Protein AF-A0A973UYP7-F1 (afdb_monomer)

Structure (mmCIF, N/CA/C/O backbone):
data_AF-A0A973UYP7-F1
#
_entry.id   AF-A0A973UYP7-F1
#
loop_
_atom_site.group_PDB
_atom_site.id
_atom_site.type_symbol
_atom_site.label_atom_id
_atom_site.label_alt_id
_atom_site.label_comp_id
_atom_site.label_asym_id
_atom_site.label_entity_id
_atom_site.label_seq_id
_atom_site.pdbx_PDB_ins_code
_atom_site.Cartn_x
_atom_site.Cartn_y
_atom_site.Cartn_z
_atom_site.occupancy
_atom_site.B_iso_or_equiv
_atom_site.auth_seq_id
_atom_site.auth_comp_id
_atom_site.auth_asym_id
_atom_site.auth_atom_id
_atom_site.pdbx_PDB_model_num
ATOM 1 N N . MET A 1 1 ? 2.118 -11.776 -2.777 1.00 86.38 1 MET A N 1
ATOM 2 C CA . MET A 1 1 ? 1.643 -11.386 -1.431 1.00 86.38 1 MET A CA 1
ATOM 3 C C . MET A 1 1 ? 0.137 -11.517 -1.407 1.00 86.38 1 MET A C 1
ATOM 5 O O . MET A 1 1 ? -0.456 -11.171 -2.420 1.00 86.38 1 MET A O 1
ATOM 9 N N . ARG A 1 2 ? -0.469 -11.988 -0.313 1.00 87.56 2 ARG A N 1
ATOM 10 C CA . ARG A 1 2 ? -1.930 -12.077 -0.168 1.00 87.56 2 ARG A CA 1
ATOM 11 C C . ARG A 1 2 ? -2.402 -11.044 0.852 1.00 87.56 2 ARG A C 1
ATOM 13 O O . ARG A 1 2 ? -1.949 -11.099 1.986 1.00 87.56 2 ARG A O 1
ATOM 20 N N . LEU A 1 3 ? -3.289 -10.146 0.439 1.00 88.44 3 LEU A N 1
ATOM 21 C CA . LEU A 1 3 ? -3.946 -9.153 1.296 1.00 88.44 3 LEU A CA 1
ATOM 22 C C . LEU A 1 3 ? -5.450 -9.168 1.002 1.00 88.44 3 LEU A C 1
ATOM 24 O O . LEU A 1 3 ? -5.864 -9.650 -0.061 1.00 88.44 3 LEU A O 1
ATOM 28 N N . THR A 1 4 ? -6.263 -8.660 1.924 1.00 91.44 4 THR A N 1
ATOM 29 C CA . THR A 1 4 ? -7.687 -8.416 1.653 1.00 91.44 4 THR A CA 1
ATOM 30 C C . THR A 1 4 ? -7.851 -7.266 0.657 1.00 91.44 4 THR A C 1
ATOM 32 O O . THR A 1 4 ? -6.951 -6.438 0.490 1.00 91.44 4 THR A O 1
ATOM 35 N N . VAL A 1 5 ? -8.989 -7.190 -0.033 1.00 89.12 5 VAL A N 1
ATOM 36 C CA . VAL A 1 5 ? -9.279 -6.073 -0.942 1.00 89.12 5 VAL A CA 1
ATOM 37 C C . VAL A 1 5 ? -9.278 -4.742 -0.194 1.00 89.12 5 VAL A C 1
ATOM 39 O O . VAL A 1 5 ? -8.708 -3.782 -0.709 1.00 89.12 5 VAL A O 1
ATOM 42 N N . ALA A 1 6 ? -9.783 -4.688 1.042 1.00 89.38 6 ALA A N 1
ATOM 43 C CA . ALA A 1 6 ? -9.682 -3.486 1.873 1.00 89.38 6 ALA A CA 1
ATOM 44 C C . ALA A 1 6 ? -8.227 -3.014 2.046 1.00 89.38 6 ALA A C 1
ATOM 46 O O . ALA A 1 6 ? -7.919 -1.837 1.860 1.00 89.38 6 ALA A O 1
ATOM 47 N N . GLN A 1 7 ? -7.306 -3.939 2.329 1.00 91.31 7 GLN A N 1
ATOM 48 C CA . GLN A 1 7 ? -5.879 -3.633 2.465 1.00 91.31 7 GLN A CA 1
ATOM 49 C C . GLN A 1 7 ? -5.251 -3.192 1.133 1.00 91.31 7 GLN A C 1
ATOM 51 O O . GLN A 1 7 ? -4.425 -2.281 1.112 1.00 91.31 7 GLN A O 1
ATOM 56 N N . TRP A 1 8 ? -5.659 -3.788 0.007 1.00 91.06 8 TRP A N 1
ATOM 57 C CA . TRP A 1 8 ? -5.217 -3.347 -1.321 1.00 91.06 8 TRP A CA 1
ATOM 58 C C . TRP A 1 8 ? -5.713 -1.947 -1.678 1.00 91.06 8 TRP A C 1
ATOM 60 O O . TRP A 1 8 ? -4.958 -1.178 -2.271 1.00 91.06 8 TRP A O 1
ATOM 70 N N . ARG A 1 9 ? -6.951 -1.605 -1.312 1.00 88.88 9 ARG A N 1
ATOM 71 C CA . ARG A 1 9 ? -7.525 -0.269 -1.522 1.00 88.88 9 ARG A CA 1
ATOM 72 C C . ARG A 1 9 ? -6.827 0.779 -0.669 1.00 88.88 9 ARG A C 1
ATOM 74 O O . ARG A 1 9 ? -6.532 1.859 -1.169 1.00 88.88 9 ARG A O 1
ATOM 81 N N . LEU A 1 10 ? -6.518 0.443 0.582 1.00 90.75 10 LEU A N 1
ATOM 82 C CA . LEU A 1 10 ? -5.715 1.295 1.454 1.00 90.75 10 LEU A CA 1
ATOM 83 C C . LEU A 1 10 ? -4.336 1.565 0.836 1.00 90.75 10 LEU A C 1
ATOM 85 O O . LEU A 1 10 ? -3.939 2.717 0.705 1.00 90.75 10 LEU A O 1
ATOM 89 N N . LEU A 1 11 ? -3.646 0.520 0.370 1.00 89.94 11 LEU A N 1
ATOM 90 C CA . LEU A 1 11 ? -2.350 0.672 -0.290 1.00 89.94 11 LEU A CA 1
ATOM 91 C C . LEU A 1 11 ? -2.434 1.491 -1.592 1.00 89.94 11 LEU A C 1
ATOM 93 O O . LEU A 1 11 ? -1.558 2.315 -1.839 1.00 89.94 11 LEU A O 1
ATOM 97 N N . ASP A 1 12 ? -3.460 1.285 -2.427 1.00 89.94 12 ASP A N 1
ATOM 98 C CA . ASP A 1 12 ? -3.668 2.100 -3.636 1.00 89.94 12 ASP A CA 1
ATOM 99 C C . ASP A 1 12 ? -3.861 3.578 -3.291 1.00 89.94 12 ASP A C 1
ATOM 101 O O . ASP A 1 12 ? -3.274 4.428 -3.957 1.00 89.94 12 ASP A O 1
ATOM 105 N N . ARG A 1 13 ? -4.629 3.876 -2.236 1.00 89.88 13 ARG A N 1
ATOM 106 C CA . ARG A 1 13 ? -4.854 5.242 -1.755 1.00 89.88 13 ARG A CA 1
ATOM 107 C C . ARG A 1 13 ? -3.558 5.896 -1.285 1.00 89.88 13 ARG A C 1
ATOM 109 O O . ARG A 1 13 ? -3.271 7.007 -1.712 1.00 89.88 13 ARG A O 1
ATOM 116 N N . GLU A 1 14 ? -2.753 5.211 -0.473 1.00 90.06 14 GLU A N 1
ATOM 117 C CA . GLU A 1 14 ? -1.477 5.786 -0.018 1.00 90.06 14 GLU A CA 1
ATOM 118 C C . GLU A 1 14 ? -0.493 5.999 -1.169 1.00 90.06 14 GLU A C 1
ATOM 120 O O . GLU A 1 14 ? 0.238 6.984 -1.191 1.00 90.06 14 GLU A O 1
ATOM 125 N N . LEU A 1 15 ? -0.501 5.116 -2.171 1.00 87.69 15 LEU A N 1
ATOM 126 C CA . LEU A 1 15 ? 0.308 5.297 -3.375 1.00 87.69 15 LEU A CA 1
ATOM 127 C C . LEU A 1 15 ? -0.214 6.417 -4.287 1.00 87.69 15 LEU A C 1
ATOM 129 O O . LEU A 1 15 ? 0.597 7.041 -4.962 1.00 87.69 15 LEU A O 1
ATOM 133 N N . ASP A 1 16 ? -1.529 6.658 -4.355 1.00 87.50 16 ASP A N 1
ATOM 134 C CA . ASP A 1 16 ? -2.104 7.819 -5.060 1.00 87.50 16 ASP A CA 1
ATOM 135 C C . ASP A 1 16 ? -1.620 9.106 -4.401 1.00 87.50 16 ASP A C 1
ATOM 137 O O . ASP A 1 16 ? -1.058 9.958 -5.080 1.00 87.50 16 ASP A O 1
ATOM 141 N N . ASN A 1 17 ? -1.731 9.183 -3.072 1.00 86.25 17 ASN A N 1
ATOM 142 C CA . ASN A 1 17 ? -1.291 10.352 -2.327 1.00 86.25 17 ASN A CA 1
ATOM 143 C C . ASN A 1 17 ? 0.228 10.576 -2.453 1.00 86.25 17 ASN A C 1
ATOM 145 O O . ASN A 1 17 ? 0.659 11.709 -2.643 1.00 86.25 17 ASN A O 1
ATOM 149 N N . GLU A 1 18 ? 1.047 9.518 -2.381 1.00 85.19 18 GLU A N 1
ATOM 150 C CA . GLU A 1 18 ? 2.506 9.621 -2.557 1.00 85.19 18 GLU A CA 1
ATOM 151 C C . GLU A 1 18 ? 2.860 10.122 -3.968 1.00 85.19 18 GLU A C 1
ATOM 153 O O . GLU A 1 18 ? 3.700 11.004 -4.126 1.00 85.19 18 GLU A O 1
ATOM 158 N N . VAL A 1 19 ? 2.193 9.605 -5.008 1.00 83.69 19 VAL A N 1
ATOM 159 C CA . VAL A 1 19 ? 2.391 10.071 -6.391 1.00 83.69 19 VAL A CA 1
ATOM 160 C C . VAL A 1 19 ? 1.976 11.534 -6.545 1.00 83.69 19 VAL A C 1
ATOM 162 O O . VAL A 1 19 ? 2.717 12.302 -7.156 1.00 83.69 19 VAL A O 1
ATOM 165 N N . ASP A 1 20 ? 0.839 11.933 -5.976 1.00 81.44 20 ASP A N 1
ATOM 166 C CA . ASP A 1 20 ? 0.351 13.312 -6.043 1.00 81.44 20 ASP A CA 1
ATOM 167 C C . ASP A 1 20 ? 1.281 14.288 -5.303 1.00 81.44 20 ASP A C 1
ATOM 169 O O . ASP A 1 20 ? 1.558 15.372 -5.818 1.00 81.44 20 ASP A O 1
ATOM 173 N N . ILE A 1 21 ? 1.837 13.905 -4.148 1.00 79.25 21 ILE A N 1
ATOM 174 C CA . ILE A 1 21 ? 2.828 14.723 -3.431 1.00 79.25 21 ILE A CA 1
ATOM 175 C C . ILE A 1 21 ? 4.111 14.862 -4.251 1.00 79.25 21 ILE A C 1
ATOM 177 O O . ILE A 1 21 ? 4.577 15.980 -4.446 1.00 79.25 21 ILE A O 1
ATOM 181 N N . HIS A 1 22 ? 4.661 13.777 -4.802 1.00 72.06 22 HIS A N 1
ATOM 182 C CA . HIS A 1 22 ? 5.891 13.862 -5.601 1.00 72.06 22 HIS A CA 1
ATOM 183 C C . HIS A 1 22 ? 5.708 14.615 -6.926 1.00 72.06 22 HIS A C 1
ATOM 185 O O . HIS A 1 22 ? 6.659 15.225 -7.421 1.00 72.06 22 HIS A O 1
ATOM 191 N N . LEU A 1 23 ? 4.492 14.630 -7.480 1.00 60.53 23 LEU A N 1
ATOM 192 C CA . LEU A 1 23 ? 4.127 15.509 -8.592 1.00 60.53 23 LEU A CA 1
ATOM 193 C C . LEU A 1 23 ? 4.184 16.993 -8.197 1.00 60.53 23 LEU A C 1
ATOM 195 O O . LEU A 1 23 ? 4.569 17.827 -9.016 1.00 60.53 23 LEU A O 1
ATOM 199 N N . ILE A 1 24 ? 3.818 17.324 -6.955 1.00 60.53 24 ILE A N 1
ATOM 200 C CA . ILE A 1 24 ? 3.841 18.693 -6.419 1.00 60.53 24 ILE A CA 1
ATOM 201 C C . ILE A 1 24 ? 5.262 19.103 -5.999 1.00 60.53 24 ILE A C 1
ATOM 203 O O . ILE A 1 24 ? 5.678 20.228 -6.272 1.00 60.53 24 ILE A O 1
ATOM 207 N N . GLU A 1 25 ? 6.014 18.201 -5.368 1.00 65.75 25 GLU A N 1
ATOM 208 C CA . GLU A 1 25 ? 7.366 18.446 -4.844 1.00 65.75 25 GLU A CA 1
ATOM 209 C C . GLU A 1 25 ? 8.466 18.376 -5.924 1.00 65.75 25 GLU A C 1
ATOM 211 O O . GLU A 1 25 ? 9.612 18.713 -5.647 1.00 65.75 25 GLU A O 1
ATOM 216 N N . LEU A 1 26 ? 8.122 18.007 -7.170 1.00 57.12 26 LEU A N 1
ATOM 217 C CA . LEU A 1 26 ? 9.028 17.872 -8.329 1.00 57.12 26 LEU A CA 1
ATOM 218 C C . LEU A 1 26 ? 10.143 16.819 -8.155 1.00 57.12 26 LEU A C 1
ATOM 220 O O . LEU A 1 26 ? 11.097 16.786 -8.936 1.00 57.12 26 LEU A O 1
ATOM 224 N N . ASP A 1 27 ? 9.994 15.912 -7.189 1.00 56.84 27 ASP A N 1
ATOM 225 C CA . ASP A 1 27 ? 11.056 15.020 -6.702 1.00 56.84 27 ASP A CA 1
ATOM 226 C C . ASP A 1 27 ? 11.169 13.675 -7.456 1.00 56.84 27 ASP A C 1
ATOM 228 O O . ASP A 1 27 ? 11.647 12.669 -6.933 1.00 56.84 27 ASP A O 1
ATOM 232 N N . GLY A 1 28 ? 10.789 13.656 -8.738 1.00 64.56 28 GLY A N 1
ATOM 233 C CA . GLY A 1 28 ? 11.289 12.645 -9.673 1.00 64.56 28 GLY A CA 1
ATOM 234 C C . GLY A 1 28 ? 10.224 11.919 -10.507 1.00 64.56 28 GLY A C 1
ATOM 235 O O . GLY A 1 28 ? 9.406 11.177 -9.958 1.00 64.56 28 GLY A O 1
ATOM 236 N N . PRO A 1 29 ? 10.316 11.984 -11.852 1.00 75.00 29 PRO A N 1
ATOM 237 C CA . PRO A 1 29 ? 9.505 11.178 -12.777 1.00 75.00 29 PRO A CA 1
ATOM 238 C C . PRO A 1 29 ? 9.567 9.663 -12.513 1.00 75.00 29 PRO A C 1
ATOM 240 O O . PRO A 1 29 ? 8.671 8.911 -12.895 1.00 75.00 29 PRO A O 1
ATOM 243 N N . GLU A 1 30 ? 10.634 9.192 -11.865 1.00 76.75 30 GLU A N 1
ATOM 244 C CA . GLU A 1 30 ? 10.835 7.780 -11.535 1.00 76.75 30 GLU A CA 1
ATOM 245 C C . GLU A 1 30 ? 9.883 7.290 -10.437 1.00 76.75 30 GLU A C 1
ATOM 247 O O . GLU A 1 30 ? 9.340 6.188 -10.551 1.00 76.75 30 GLU A O 1
ATOM 252 N N . VAL A 1 31 ? 9.632 8.111 -9.410 1.00 76.38 31 VAL A N 1
ATOM 253 C CA . VAL A 1 31 ? 8.707 7.784 -8.313 1.00 76.38 31 VAL A CA 1
ATOM 254 C C . VAL A 1 31 ? 7.277 7.753 -8.839 1.00 76.38 31 VAL A C 1
ATOM 256 O O . VAL A 1 31 ? 6.552 6.785 -8.607 1.00 76.38 31 VAL A O 1
ATOM 259 N N . GLU A 1 32 ? 6.898 8.741 -9.651 1.00 81.00 32 GLU A N 1
ATOM 260 C CA . GLU A 1 32 ? 5.604 8.758 -10.335 1.00 81.00 32 GLU A CA 1
ATOM 261 C C . GLU A 1 32 ? 5.414 7.497 -11.197 1.00 81.00 32 GLU A C 1
ATOM 263 O O . GLU A 1 32 ? 4.389 6.810 -11.106 1.00 81.00 32 GLU A O 1
ATOM 268 N N . ALA A 1 33 ? 6.398 7.162 -12.037 1.00 83.81 33 ALA A N 1
ATOM 269 C CA . ALA A 1 33 ? 6.316 6.008 -12.924 1.00 83.81 33 ALA A CA 1
ATOM 270 C C . ALA A 1 33 ? 6.204 4.688 -12.143 1.00 83.81 33 ALA A C 1
ATOM 272 O O . ALA A 1 33 ? 5.388 3.826 -12.500 1.00 83.81 33 ALA A O 1
ATOM 273 N N . ALA A 1 34 ? 6.989 4.535 -11.073 1.00 84.62 34 ALA A N 1
ATOM 274 C CA . ALA A 1 34 ? 6.981 3.355 -10.217 1.00 84.62 34 ALA A CA 1
ATOM 275 C C . ALA A 1 34 ? 5.663 3.219 -9.439 1.00 84.62 34 ALA A C 1
ATOM 277 O O . ALA A 1 34 ? 5.046 2.148 -9.478 1.00 84.62 34 ALA A O 1
ATOM 278 N N . GLY A 1 35 ? 5.180 4.299 -8.819 1.00 84.69 35 GLY A N 1
ATOM 279 C CA . GLY A 1 35 ? 3.906 4.335 -8.098 1.00 84.69 35 GLY A CA 1
ATOM 280 C C . GLY A 1 35 ? 2.734 3.997 -9.016 1.00 84.69 35 GLY A C 1
ATOM 281 O O . GLY A 1 35 ? 1.969 3.067 -8.750 1.00 84.69 35 GLY A O 1
ATOM 282 N N . ASN A 1 36 ? 2.660 4.639 -10.184 1.00 86.00 36 ASN A N 1
ATOM 283 C CA . ASN A 1 36 ? 1.637 4.339 -11.182 1.00 86.00 36 ASN A CA 1
ATOM 284 C C . ASN A 1 36 ? 1.716 2.893 -11.706 1.00 86.00 36 ASN A C 1
ATOM 286 O O . ASN A 1 36 ? 0.684 2.282 -11.990 1.00 86.00 36 ASN A O 1
ATOM 290 N N . ALA A 1 37 ? 2.911 2.308 -11.834 1.00 87.75 37 ALA A N 1
ATOM 291 C CA . ALA A 1 37 ? 3.057 0.906 -12.226 1.00 87.75 37 ALA A CA 1
ATOM 292 C C . ALA A 1 37 ? 2.509 -0.064 -11.166 1.00 87.75 37 ALA A C 1
ATOM 294 O O . ALA A 1 37 ? 1.854 -1.052 -11.520 1.00 87.75 37 ALA A O 1
ATOM 295 N N . ILE A 1 38 ? 2.734 0.224 -9.882 1.00 86.38 38 ILE A N 1
ATOM 296 C CA . ILE A 1 38 ? 2.181 -0.565 -8.774 1.00 86.38 38 ILE A CA 1
ATOM 297 C C . ILE A 1 38 ? 0.657 -0.470 -8.784 1.00 86.38 38 ILE A C 1
ATOM 299 O O . ILE A 1 38 ? -0.020 -1.497 -8.856 1.00 86.38 38 ILE A O 1
ATOM 303 N N . ARG A 1 39 ? 0.122 0.752 -8.821 1.00 88.62 39 ARG A N 1
ATOM 304 C CA . ARG A 1 39 ? -1.322 1.009 -8.828 1.00 88.62 39 ARG A CA 1
ATOM 305 C C . ARG A 1 39 ? -2.033 0.342 -9.996 1.00 88.62 39 ARG A C 1
ATOM 307 O O . ARG A 1 39 ? -3.032 -0.339 -9.795 1.00 88.62 39 ARG A O 1
ATOM 314 N N . ARG A 1 40 ? -1.476 0.413 -11.212 1.00 86.31 40 ARG A N 1
ATOM 315 C CA . ARG A 1 40 ? -2.003 -0.338 -12.370 1.00 86.31 40 ARG A CA 1
ATOM 316 C C . ARG A 1 40 ? -2.084 -1.837 -12.107 1.00 86.31 40 ARG A C 1
ATOM 318 O O . ARG A 1 40 ? -3.018 -2.482 -12.568 1.00 86.31 40 ARG A O 1
ATOM 325 N N . THR A 1 41 ? -1.099 -2.399 -11.412 1.00 87.06 41 THR A N 1
ATOM 326 C CA . THR A 1 41 ? -1.070 -3.832 -11.098 1.00 87.06 41 THR A CA 1
ATOM 327 C C . THR A 1 41 ? -2.129 -4.182 -10.053 1.00 87.06 41 THR A C 1
ATOM 329 O O . THR A 1 41 ? -2.824 -5.180 -10.221 1.00 87.06 41 THR A O 1
ATOM 332 N N . ILE A 1 42 ? -2.299 -3.339 -9.033 1.00 85.56 42 ILE A N 1
ATOM 333 C CA . ILE A 1 42 ? -3.343 -3.472 -8.012 1.00 85.56 42 ILE A CA 1
ATOM 334 C C . ILE A 1 42 ? -4.742 -3.386 -8.647 1.00 85.56 42 ILE A C 1
ATOM 336 O O . ILE A 1 42 ? -5.573 -4.264 -8.437 1.00 85.56 42 ILE A O 1
ATOM 340 N N . TRP A 1 43 ? -4.982 -2.411 -9.521 1.00 83.62 43 TRP A N 1
ATOM 341 C CA . TRP A 1 43 ? -6.270 -2.225 -10.197 1.00 83.62 43 TRP A CA 1
ATOM 342 C C . TRP A 1 43 ? -6.653 -3.341 -11.179 1.00 83.62 43 TRP A C 1
ATOM 344 O O . TRP A 1 43 ? -7.822 -3.456 -11.544 1.00 83.62 43 TRP A O 1
ATOM 354 N N . ARG A 1 44 ? -5.724 -4.221 -11.582 1.00 81.81 44 ARG A N 1
ATOM 355 C CA . ARG A 1 44 ? -6.101 -5.443 -12.320 1.00 81.81 44 ARG A CA 1
ATOM 356 C C . ARG A 1 44 ? -6.992 -6.372 -11.491 1.00 81.81 44 ARG A C 1
ATOM 358 O O . ARG A 1 44 ? -7.691 -7.187 -12.082 1.00 81.81 44 ARG A O 1
ATOM 365 N N . LEU A 1 45 ? -6.993 -6.246 -10.160 1.00 74.06 45 LEU A N 1
ATOM 366 C CA . LEU A 1 45 ? -7.922 -6.965 -9.286 1.00 74.06 45 LEU A CA 1
ATOM 367 C C . LEU A 1 45 ? -9.381 -6.538 -9.505 1.00 74.06 45 LEU A C 1
ATOM 369 O O . LEU A 1 45 ? -10.272 -7.375 -9.419 1.00 74.06 45 LEU A O 1
ATOM 373 N N . ALA A 1 46 ? -9.615 -5.266 -9.828 1.00 67.75 46 ALA A N 1
ATOM 374 C CA . ALA A 1 46 ? -10.936 -4.667 -10.016 1.00 67.75 46 ALA A CA 1
ATOM 375 C C . ALA A 1 46 ? -11.474 -4.818 -11.457 1.00 67.75 46 ALA A C 1
ATOM 377 O O . ALA A 1 46 ? -12.237 -3.993 -11.942 1.00 67.75 46 ALA A O 1
ATOM 378 N N . GLY A 1 47 ? -11.033 -5.836 -12.205 1.00 64.06 47 GLY A N 1
ATOM 379 C CA . GLY A 1 47 ? -11.552 -6.101 -13.555 1.00 64.06 47 GLY A CA 1
ATOM 380 C C . GLY A 1 47 ? -11.091 -5.130 -14.654 1.00 64.06 47 GLY A C 1
ATOM 381 O O . GLY A 1 47 ? -11.509 -5.280 -15.801 1.00 64.06 47 GLY A O 1
ATOM 382 N N . GLY A 1 48 ? -10.187 -4.190 -14.355 1.00 58.28 48 GLY A N 1
ATOM 383 C CA . GLY A 1 48 ? -9.493 -3.381 -15.359 1.00 58.28 48 GLY A CA 1
ATOM 384 C C . GLY A 1 48 ? -9.206 -1.953 -14.905 1.00 58.28 48 GLY A C 1
ATOM 385 O O . GLY A 1 48 ? -10.115 -1.170 -14.659 1.00 58.28 48 GLY A O 1
ATOM 386 N N . TRP A 1 49 ? -7.925 -1.584 -14.874 1.00 51.22 49 TRP A N 1
ATOM 387 C CA . TRP A 1 49 ? -7.514 -0.187 -14.744 1.00 51.22 49 TRP A CA 1
ATOM 388 C C . TRP A 1 49 ? -7.876 0.582 -16.023 1.00 51.22 49 TRP A C 1
ATOM 390 O O . TRP A 1 49 ? -7.392 0.235 -17.103 1.00 51.22 49 TRP A O 1
ATOM 400 N N . SER A 1 50 ? -8.651 1.661 -15.914 1.00 56.12 50 SER A N 1
ATOM 401 C CA . SER A 1 50 ? -8.649 2.727 -16.918 1.00 56.12 50 SER A CA 1
ATOM 402 C C . SER A 1 50 ? -8.533 4.080 -16.223 1.00 56.12 50 SER A C 1
ATOM 404 O O . SER A 1 50 ? -9.067 4.282 -15.134 1.00 56.12 50 SER A O 1
ATOM 406 N N . ARG A 1 51 ? -7.835 5.030 -16.859 1.00 51.44 51 ARG A N 1
ATOM 407 C CA . ARG A 1 51 ? -7.675 6.406 -16.353 1.00 51.44 51 ARG A CA 1
ATOM 408 C C . ARG A 1 51 ? -9.027 7.107 -16.115 1.00 51.44 51 ARG A C 1
ATOM 410 O O . ARG A 1 51 ? -9.088 8.045 -15.330 1.00 51.44 51 ARG A O 1
ATOM 417 N N . GLU A 1 52 ? -10.083 6.618 -16.762 1.00 54.03 52 GLU A N 1
ATOM 418 C CA . GLU A 1 52 ? -11.462 7.117 -16.721 1.00 54.03 52 GLU A CA 1
ATOM 419 C C . GLU A 1 52 ? -12.330 6.411 -15.660 1.00 54.03 52 GLU A C 1
ATOM 421 O O . GLU A 1 52 ? -13.320 6.977 -15.206 1.00 54.03 52 GLU A O 1
ATOM 426 N N . ARG A 1 53 ? -11.954 5.201 -15.218 1.00 55.09 53 ARG A N 1
ATOM 427 C CA . ARG A 1 53 ? -12.655 4.416 -14.185 1.00 55.09 53 ARG A CA 1
ATOM 428 C C . ARG A 1 53 ? -11.959 4.501 -12.826 1.00 55.09 53 ARG A C 1
ATOM 430 O O . ARG A 1 53 ? -11.720 3.492 -12.171 1.00 55.09 53 ARG A O 1
ATOM 437 N N . ARG A 1 54 ? -11.664 5.714 -12.351 1.00 56.34 54 ARG A N 1
ATOM 438 C CA . ARG A 1 54 ? -11.268 5.949 -10.945 1.00 56.34 54 ARG A CA 1
ATOM 439 C C . ARG A 1 54 ? -12.486 5.855 -10.009 1.00 56.34 54 ARG A C 1
ATOM 441 O O . ARG A 1 54 ? -12.784 6.782 -9.264 1.00 56.34 54 ARG A O 1
ATOM 448 N N . GLY A 1 55 ? -13.246 4.765 -10.098 1.00 54.50 55 GLY A N 1
ATOM 449 C CA . GLY A 1 55 ? -14.475 4.559 -9.341 1.00 54.50 55 GLY A CA 1
ATOM 450 C C . GLY A 1 55 ? -14.340 3.384 -8.385 1.00 54.50 55 GLY A C 1
ATOM 451 O O . GLY A 1 55 ? -14.041 2.273 -8.805 1.00 54.50 55 GLY A O 1
ATOM 452 N N . ALA A 1 56 ? -14.639 3.602 -7.106 1.00 56.16 56 ALA A N 1
ATOM 453 C CA . ALA A 1 56 ? -14.697 2.570 -6.065 1.00 56.16 56 ALA A CA 1
ATOM 454 C C . ALA A 1 56 ? -15.659 1.392 -6.360 1.00 56.16 56 ALA A C 1
ATOM 456 O O . ALA A 1 56 ? -15.692 0.439 -5.591 1.00 56.16 56 ALA A O 1
ATOM 457 N N . GLN A 1 57 ? -16.449 1.471 -7.434 1.00 59.56 57 GLN A N 1
ATOM 458 C CA . GLN A 1 57 ? -17.582 0.590 -7.725 1.00 59.56 57 GLN A CA 1
ATOM 459 C C . GLN A 1 57 ? -17.181 -0.757 -8.353 1.00 59.56 57 GLN A C 1
ATOM 461 O O . GLN A 1 57 ? -17.979 -1.686 -8.314 1.00 59.56 57 GLN A O 1
ATOM 466 N N . ASP A 1 58 ? -15.951 -0.880 -8.868 1.00 71.06 58 ASP A N 1
ATOM 467 C CA . ASP A 1 58 ? -15.486 -2.085 -9.578 1.00 71.06 58 ASP A C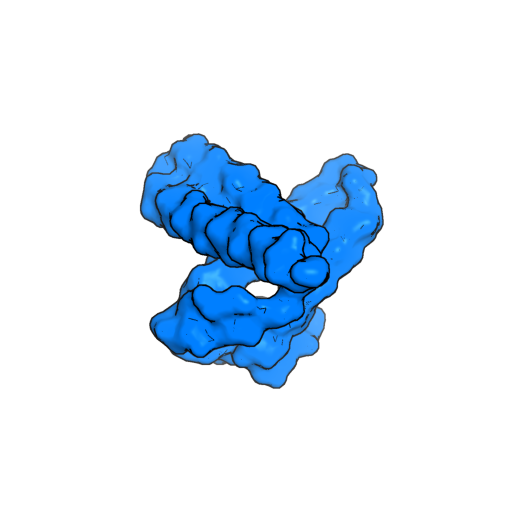A 1
ATOM 468 C C . ASP A 1 58 ? -14.598 -3.006 -8.714 1.00 71.06 58 ASP A C 1
ATOM 470 O O . ASP A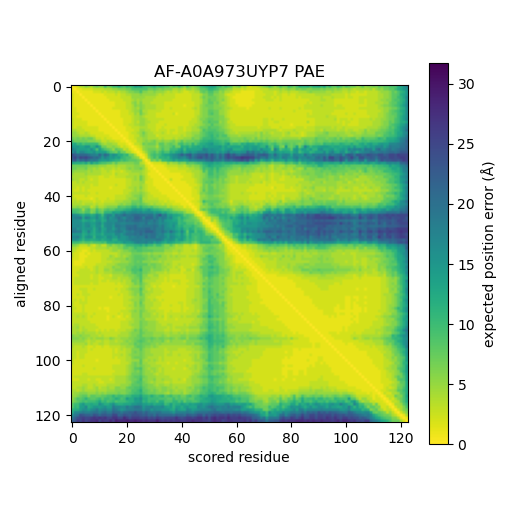 1 58 ? -14.111 -4.041 -9.176 1.00 71.06 58 ASP A O 1
ATOM 474 N N . TRP A 1 59 ? -14.359 -2.646 -7.449 1.00 76.31 59 TRP A N 1
ATOM 475 C CA . TRP A 1 59 ? -13.563 -3.479 -6.551 1.00 76.31 59 TRP A CA 1
ATOM 476 C C . TRP A 1 59 ? -14.354 -4.704 -6.075 1.00 76.31 59 TRP A C 1
ATOM 478 O O . TRP A 1 59 ? -15.547 -4.587 -5.787 1.00 76.31 59 TRP A O 1
ATOM 488 N N . PRO A 1 60 ? -13.709 -5.879 -5.942 1.00 81.12 60 PRO A N 1
ATOM 489 C CA . PRO A 1 60 ? -14.341 -7.018 -5.288 1.00 81.12 60 PRO A CA 1
ATOM 490 C C . PRO A 1 60 ? -14.658 -6.714 -3.805 1.00 81.12 60 PRO A C 1
ATOM 492 O O . PRO A 1 60 ? -14.179 -5.710 -3.277 1.00 81.12 60 PRO A O 1
ATOM 495 N N . PRO A 1 61 ? -15.436 -7.565 -3.110 1.00 87.81 61 PRO A N 1
ATOM 496 C CA . PRO A 1 61 ? -15.747 -7.384 -1.690 1.00 87.81 61 PRO A CA 1
ATOM 497 C C . PRO A 1 61 ? -14.497 -7.223 -0.819 1.00 87.81 61 PRO A C 1
ATOM 499 O O . PRO A 1 61 ? -13.488 -7.890 -1.050 1.00 87.81 61 PRO A O 1
ATOM 502 N N . ASP A 1 62 ? -14.582 -6.376 0.205 1.00 88.69 62 ASP A N 1
ATOM 503 C CA . ASP A 1 62 ? -13.443 -5.937 1.018 1.00 88.69 62 ASP A CA 1
ATOM 504 C C . ASP A 1 62 ? -12.720 -7.094 1.734 1.00 88.69 62 ASP A C 1
ATOM 506 O O . ASP A 1 62 ? -11.491 -7.067 1.856 1.00 88.69 62 ASP A O 1
ATOM 510 N N . GLU A 1 63 ? -13.442 -8.141 2.146 1.00 90.00 63 GLU A N 1
ATOM 511 C CA . GLU A 1 63 ? -12.895 -9.327 2.819 1.00 90.00 63 GLU A CA 1
ATOM 512 C C . GLU A 1 63 ? -12.237 -10.318 1.851 1.00 90.00 63 GLU A C 1
ATOM 514 O O . GLU A 1 63 ? -11.522 -11.233 2.276 1.00 90.00 63 GLU A O 1
ATOM 519 N N . GLN A 1 64 ? -12.461 -10.165 0.542 1.00 87.88 64 GLN A N 1
ATOM 520 C CA . GLN A 1 64 ? -11.880 -11.058 -0.448 1.00 87.88 64 GLN A CA 1
ATOM 521 C C . GLN A 1 64 ? -10.355 -10.948 -0.412 1.00 87.88 64 GLN A C 1
ATOM 523 O O . GLN A 1 64 ? -9.777 -9.871 -0.530 1.00 87.88 64 GLN A O 1
ATOM 528 N N . VAL A 1 65 ? -9.678 -12.089 -0.293 1.00 89.19 65 VAL A N 1
ATOM 529 C CA . VAL A 1 65 ? -8.215 -12.139 -0.336 1.00 89.19 65 VAL A CA 1
ATOM 530 C C . VAL A 1 65 ? -7.749 -12.228 -1.781 1.00 89.19 65 VAL A C 1
ATOM 532 O O . VAL A 1 65 ? -8.087 -13.170 -2.499 1.00 89.19 65 VAL A O 1
ATOM 535 N N . ALA A 1 66 ? -6.904 -11.288 -2.184 1.00 86.50 66 ALA A N 1
ATOM 536 C CA . ALA A 1 66 ? -6.316 -11.227 -3.511 1.00 86.50 66 ALA A CA 1
ATOM 537 C C . ALA A 1 66 ? -4.787 -11.253 -3.448 1.00 86.50 66 ALA A C 1
ATOM 539 O O . ALA A 1 66 ? -4.172 -10.816 -2.469 1.00 86.50 66 ALA A O 1
ATOM 540 N N . SER A 1 67 ? -4.168 -11.772 -4.510 1.00 87.00 67 SER A N 1
ATOM 541 C CA . SER A 1 67 ? -2.715 -11.814 -4.645 1.00 87.00 67 SER A CA 1
ATOM 542 C C . SER A 1 67 ? -2.251 -10.897 -5.761 1.00 87.00 67 SER A C 1
ATOM 544 O O . SER A 1 67 ? -2.694 -11.037 -6.899 1.00 87.00 67 SER A O 1
ATOM 546 N N . VAL A 1 68 ? -1.306 -10.013 -5.446 1.00 85.44 68 VAL A N 1
ATOM 547 C CA . VAL A 1 68 ? -0.580 -9.223 -6.443 1.00 85.44 68 VAL A CA 1
ATOM 548 C C . VAL A 1 68 ? 0.890 -9.614 -6.414 1.00 85.44 68 VAL A C 1
ATOM 550 O O . VAL A 1 68 ? 1.488 -9.875 -5.358 1.00 85.44 68 VAL A O 1
ATOM 553 N N . VAL A 1 69 ? 1.465 -9.675 -7.611 1.00 87.56 69 VAL A N 1
ATOM 554 C CA . VAL A 1 69 ? 2.891 -9.887 -7.831 1.00 87.56 69 VAL A CA 1
ATOM 555 C C . VAL A 1 69 ? 3.516 -8.535 -8.138 1.00 87.56 69 VAL A C 1
ATOM 557 O O . VAL A 1 69 ? 3.265 -7.953 -9.189 1.00 87.56 69 VAL A O 1
ATOM 560 N N . LEU A 1 70 ? 4.332 -8.055 -7.207 1.00 88.00 70 LEU A N 1
ATOM 561 C CA . LEU A 1 70 ? 5.204 -6.902 -7.392 1.00 88.00 70 LEU A CA 1
ATOM 562 C C . LEU A 1 70 ? 6.656 -7.357 -7.252 1.00 88.00 70 LEU A C 1
ATOM 564 O O . LEU A 1 70 ? 6.956 -8.352 -6.58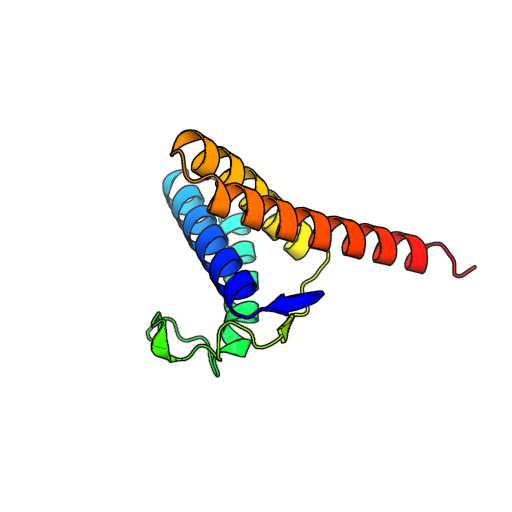4 1.00 88.00 70 LEU A O 1
ATOM 568 N N . THR A 1 71 ? 7.562 -6.617 -7.878 1.00 89.94 71 THR A N 1
ATOM 569 C CA . THR A 1 71 ? 9.001 -6.811 -7.682 1.00 89.94 71 THR A CA 1
ATOM 570 C C . THR A 1 71 ? 9.414 -6.421 -6.254 1.00 89.94 71 THR A C 1
ATOM 572 O O . THR A 1 71 ? 8.731 -5.625 -5.607 1.00 89.94 71 THR A O 1
ATOM 575 N N . PRO A 1 72 ? 10.561 -6.906 -5.741 1.00 88.56 72 PRO A N 1
ATOM 576 C CA . PRO A 1 72 ? 11.045 -6.502 -4.420 1.00 88.56 72 PRO A CA 1
ATOM 577 C C . PRO A 1 72 ? 11.241 -4.987 -4.260 1.00 88.56 72 PRO A C 1
ATOM 579 O O . PRO A 1 72 ? 11.035 -4.460 -3.174 1.00 88.56 72 PRO A O 1
ATOM 582 N N . ALA A 1 73 ? 11.637 -4.280 -5.324 1.00 87.50 73 ALA A N 1
ATOM 583 C CA . ALA A 1 73 ? 11.786 -2.824 -5.296 1.00 87.50 73 ALA A CA 1
ATOM 584 C C . ALA A 1 73 ? 10.428 -2.121 -5.148 1.00 87.50 73 ALA A C 1
ATOM 586 O O . ALA A 1 73 ? 10.274 -1.261 -4.287 1.00 87.50 73 ALA A O 1
ATOM 587 N N . GLN A 1 74 ? 9.427 -2.559 -5.915 1.00 88.62 74 GLN A N 1
ATOM 588 C CA . GLN A 1 74 ? 8.056 -2.062 -5.799 1.00 88.62 74 GLN A CA 1
ATOM 589 C C . GLN A 1 74 ? 7.468 -2.324 -4.409 1.00 88.62 74 GLN A C 1
ATOM 591 O O . GLN A 1 74 ? 6.842 -1.441 -3.839 1.00 88.62 74 GLN A O 1
ATOM 596 N N . TRP A 1 75 ? 7.738 -3.493 -3.822 1.00 91.62 75 TRP A N 1
ATOM 597 C CA . TRP A 1 75 ? 7.317 -3.788 -2.452 1.00 91.62 75 TRP A CA 1
ATOM 598 C C . TRP A 1 75 ? 7.946 -2.867 -1.409 1.00 91.62 75 TRP A C 1
ATOM 600 O O . TRP A 1 75 ? 7.256 -2.424 -0.495 1.00 91.62 75 TRP A O 1
ATOM 610 N N . ARG A 1 76 ? 9.237 -2.543 -1.550 1.00 89.69 76 ARG A N 1
ATOM 611 C CA . ARG A 1 76 ? 9.901 -1.578 -0.660 1.00 89.69 76 ARG A CA 1
ATOM 612 C C . ARG A 1 76 ? 9.311 -0.180 -0.793 1.00 89.69 76 ARG A C 1
ATOM 614 O O . ARG A 1 76 ? 9.121 0.474 0.223 1.00 89.69 76 ARG A O 1
ATOM 621 N N . MET A 1 77 ? 8.992 0.245 -2.014 1.00 89.62 77 MET A N 1
ATOM 622 C CA . MET A 1 77 ? 8.323 1.523 -2.252 1.00 89.62 77 MET A CA 1
ATOM 623 C C . MET A 1 77 ? 6.936 1.560 -1.594 1.00 89.62 77 MET A C 1
ATOM 625 O O . MET A 1 77 ? 6.628 2.505 -0.879 1.00 89.62 77 MET A O 1
ATOM 629 N N . SER A 1 78 ? 6.128 0.509 -1.764 1.00 90.69 78 SER A N 1
ATOM 630 C CA . SER A 1 78 ? 4.824 0.381 -1.100 1.00 90.69 78 SER A CA 1
ATOM 631 C C . SER A 1 78 ? 4.927 0.441 0.425 1.00 90.69 78 SER A C 1
ATOM 633 O O . SER A 1 78 ? 4.132 1.120 1.064 1.00 90.6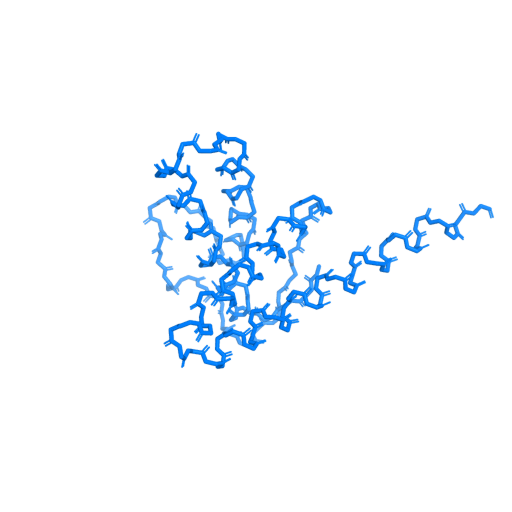9 78 SER A O 1
ATOM 635 N N . MET A 1 79 ? 5.917 -0.239 1.007 1.00 92.75 79 MET A N 1
ATOM 636 C CA . MET A 1 79 ? 6.172 -0.203 2.449 1.00 92.75 79 MET A CA 1
ATOM 637 C C . MET A 1 79 ? 6.581 1.199 2.922 1.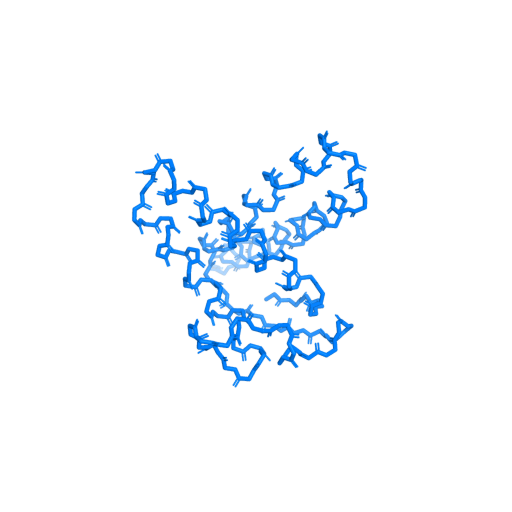00 92.75 79 MET A C 1
ATOM 639 O O . MET A 1 79 ? 6.083 1.662 3.940 1.00 92.75 79 MET A O 1
ATOM 643 N N . ALA A 1 80 ? 7.457 1.889 2.184 1.00 89.88 80 ALA A N 1
ATOM 644 C CA . ALA A 1 80 ? 7.871 3.249 2.526 1.00 89.88 80 ALA A CA 1
ATOM 645 C C . ALA A 1 80 ? 6.684 4.227 2.519 1.00 89.88 80 ALA A C 1
ATOM 647 O O . ALA A 1 80 ? 6.530 4.993 3.467 1.00 89.88 80 ALA A O 1
ATOM 648 N N . ALA A 1 81 ? 5.813 4.139 1.507 1.00 90.31 81 ALA A N 1
ATOM 649 C CA . ALA A 1 81 ? 4.589 4.934 1.448 1.00 90.31 81 ALA A CA 1
ATOM 650 C C . ALA A 1 81 ? 3.672 4.644 2.650 1.00 90.31 81 ALA A C 1
ATOM 652 O O . ALA A 1 81 ? 3.261 5.568 3.343 1.00 90.31 81 ALA A O 1
ATOM 653 N N . LEU A 1 82 ? 3.404 3.370 2.962 1.00 93.19 82 LEU A N 1
ATOM 654 C CA . LEU A 1 82 ? 2.564 2.998 4.109 1.00 93.19 82 LEU A CA 1
ATOM 655 C C . LEU A 1 82 ? 3.106 3.530 5.441 1.00 93.19 82 LEU A C 1
ATOM 657 O O . LEU A 1 82 ? 2.330 4.015 6.257 1.00 93.19 82 LEU A O 1
ATOM 661 N N . LEU A 1 83 ? 4.420 3.458 5.665 1.00 93.31 83 LEU A N 1
ATOM 662 C CA . LEU A 1 83 ? 5.034 3.972 6.891 1.00 93.31 83 LEU A CA 1
ATOM 663 C C . LEU A 1 83 ? 4.925 5.496 6.985 1.00 93.31 83 LEU A C 1
ATOM 665 O O . LEU A 1 83 ? 4.538 6.006 8.034 1.00 93.31 83 LEU A O 1
ATOM 669 N N . ARG A 1 84 ? 5.181 6.216 5.884 1.00 91.44 84 ARG A N 1
ATOM 670 C CA . ARG A 1 84 ? 5.011 7.675 5.833 1.00 91.44 84 ARG A CA 1
ATOM 671 C C . ARG A 1 84 ? 3.565 8.070 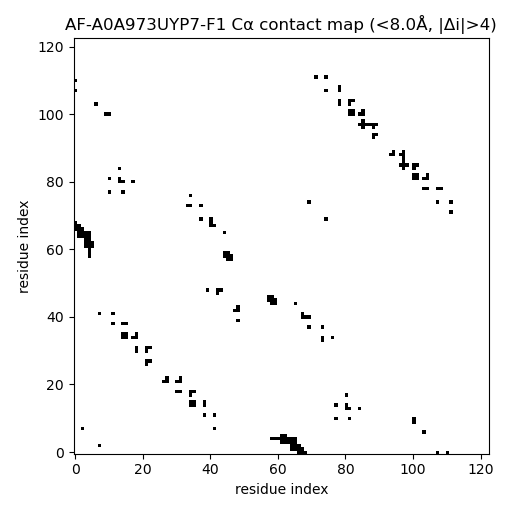6.148 1.00 91.44 84 ARG A C 1
ATOM 673 O O . ARG A 1 84 ? 3.323 8.947 6.972 1.00 91.44 84 ARG A O 1
ATOM 680 N N . TRP A 1 85 ? 2.594 7.398 5.536 1.00 92.88 85 TRP A N 1
ATOM 681 C CA . TRP A 1 85 ? 1.177 7.693 5.755 1.00 92.88 85 TRP A CA 1
ATOM 682 C C . TRP A 1 85 ? 0.658 7.241 7.123 1.00 92.88 85 TRP A C 1
ATOM 684 O O . TRP A 1 85 ? -0.271 7.861 7.640 1.00 92.88 85 TRP A O 1
ATOM 694 N N . ALA A 1 86 ? 1.298 6.257 7.762 1.00 93.81 86 ALA A N 1
ATOM 695 C CA . ALA A 1 86 ? 1.053 5.928 9.166 1.00 93.81 86 ALA A CA 1
ATOM 696 C C . ALA A 1 86 ? 1.468 7.063 10.102 1.00 93.81 86 ALA A C 1
ATOM 698 O O . ALA A 1 86 ? 0.716 7.406 11.010 1.00 93.81 86 ALA A O 1
ATOM 699 N N . GLU A 1 87 ? 2.619 7.691 9.858 1.00 94.12 87 GLU A N 1
ATOM 700 C CA . GLU A 1 87 ? 3.050 8.865 10.625 1.00 94.12 87 GLU A CA 1
ATOM 701 C C . GLU A 1 87 ? 2.088 10.046 10.441 1.00 94.12 87 GLU A C 1
ATOM 703 O O . GLU A 1 87 ? 1.725 10.705 11.415 1.00 94.12 87 GLU A O 1
ATOM 708 N N . VAL A 1 88 ? 1.620 10.288 9.212 1.00 93.25 88 VAL A N 1
ATOM 709 C CA . VAL A 1 88 ? 0.604 11.319 8.939 1.00 93.25 88 VAL A CA 1
ATOM 710 C C . VAL A 1 88 ? -0.718 10.984 9.637 1.00 93.25 88 VAL A C 1
ATOM 712 O O . VAL A 1 88 ? -1.342 11.858 10.236 1.00 93.25 88 VAL A O 1
ATOM 715 N N . SER A 1 89 ? -1.148 9.723 9.604 1.00 93.56 89 SER A N 1
ATOM 716 C CA . SER A 1 89 ? -2.393 9.280 10.243 1.00 93.56 89 SER A CA 1
ATOM 717 C C . SER A 1 89 ? -2.346 9.436 11.763 1.00 93.56 89 SER A C 1
ATOM 719 O O . SER A 1 89 ? -3.311 9.935 12.341 1.00 93.56 89 SER A O 1
ATOM 721 N N . ASP A 1 90 ? -1.217 9.112 12.401 1.00 95.31 90 ASP A N 1
ATOM 722 C CA . ASP A 1 90 ? -0.986 9.379 13.826 1.00 95.31 90 ASP A CA 1
ATOM 723 C C . ASP A 1 90 ? -1.122 10.874 14.147 1.00 95.31 90 ASP A C 1
ATOM 725 O O . ASP A 1 90 ? -1.832 11.251 15.078 1.00 95.31 90 ASP A O 1
ATOM 729 N N . GLN A 1 91 ? -0.482 11.742 13.355 1.00 95.06 91 GLN A N 1
ATOM 730 C CA . GLN A 1 91 ? -0.543 13.198 13.548 1.00 95.06 91 GLN A CA 1
ATOM 731 C C . GLN A 1 91 ? -1.969 13.750 13.414 1.00 95.06 91 GLN A C 1
ATOM 733 O O . GLN A 1 91 ? -2.305 14.761 14.030 1.00 95.06 91 GLN A O 1
ATOM 738 N N . LEU A 1 92 ? -2.813 13.081 12.627 1.00 94.38 92 LEU A N 1
ATOM 739 C CA . LEU A 1 92 ? -4.220 13.423 12.428 1.00 94.38 92 LEU A CA 1
ATOM 740 C C . LEU A 1 92 ? -5.169 12.737 13.430 1.00 94.38 92 LEU A C 1
ATOM 742 O O . LEU A 1 92 ? -6.383 12.910 13.313 1.00 94.38 92 LEU A O 1
ATO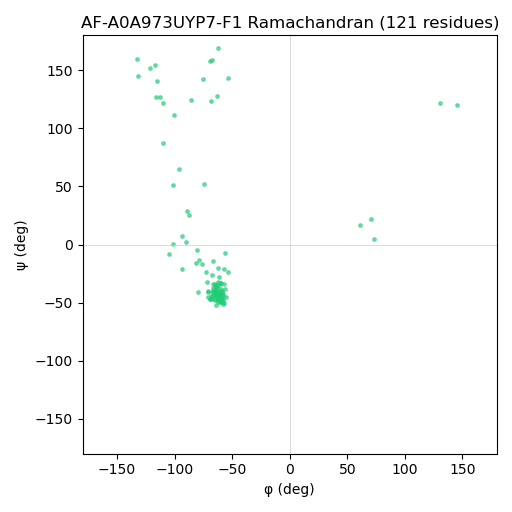M 746 N N . GLY A 1 93 ? -4.654 11.962 14.392 1.00 95.19 93 GLY A N 1
ATOM 747 C CA . GLY A 1 93 ? -5.464 11.236 15.377 1.00 95.19 93 GLY A CA 1
ATOM 748 C C . GLY A 1 93 ? -6.248 10.052 14.797 1.00 95.19 93 GLY A C 1
ATOM 749 O O . GLY A 1 93 ? -7.260 9.642 15.363 1.00 95.19 93 GLY A O 1
ATOM 750 N N . LYS A 1 94 ? -5.818 9.508 13.654 1.00 93.00 94 LYS A N 1
ATOM 751 C CA . LYS A 1 94 ? -6.432 8.352 12.983 1.00 93.00 94 LYS A CA 1
ATOM 752 C C . LYS A 1 94 ? -5.707 7.055 13.344 1.00 93.00 94 LYS A C 1
ATOM 754 O O . LYS A 1 94 ? -5.092 6.409 12.495 1.00 93.00 94 LYS A O 1
ATOM 759 N N . GLU A 1 95 ? -5.780 6.680 14.615 1.00 93.94 95 GLU A N 1
ATOM 760 C CA . GLU A 1 95 ? -5.001 5.571 15.183 1.00 93.94 95 GLU A CA 1
ATOM 761 C C . GLU A 1 95 ? -5.268 4.222 14.489 1.00 93.94 95 GLU A C 1
ATOM 763 O O . GLU A 1 95 ? -4.323 3.501 14.164 1.00 93.94 95 GLU A O 1
ATOM 768 N N . ASP A 1 96 ? -6.529 3.904 14.177 1.00 92.69 96 ASP A N 1
ATOM 769 C CA . ASP A 1 96 ? -6.900 2.656 13.487 1.00 92.69 96 ASP A CA 1
ATOM 770 C C . ASP A 1 96 ? -6.294 2.562 12.074 1.00 92.69 96 ASP A C 1
ATOM 772 O O . ASP A 1 96 ? -5.862 1.495 11.621 1.00 92.69 96 ASP A O 1
ATOM 776 N N . GLU A 1 97 ? -6.239 3.694 11.371 1.00 92.12 97 GLU A N 1
ATOM 777 C CA . GLU A 1 97 ? -5.678 3.795 10.023 1.00 92.12 97 GLU A CA 1
ATOM 778 C C . GLU A 1 97 ? -4.158 3.603 10.067 1.00 92.12 97 GLU A C 1
ATOM 780 O O . GLU A 1 97 ? -3.624 2.755 9.346 1.00 92.12 97 GLU A O 1
ATOM 785 N N . ALA A 1 98 ? -3.486 4.287 10.999 1.00 93.75 98 ALA A N 1
ATOM 786 C CA . ALA A 1 98 ? -2.053 4.149 11.234 1.00 93.75 98 ALA A CA 1
ATOM 787 C C . ALA A 1 98 ? -1.667 2.721 11.650 1.00 93.75 98 ALA A C 1
ATOM 789 O O . ALA A 1 98 ? -0.677 2.165 11.163 1.00 93.75 98 ALA A O 1
ATOM 790 N N . HIS A 1 99 ? -2.462 2.092 12.521 1.00 94.94 99 HIS A N 1
ATOM 791 C CA . HIS A 1 99 ? -2.266 0.701 12.920 1.00 94.94 99 HIS A CA 1
ATOM 792 C C . HIS A 1 99 ? -2.376 -0.241 11.716 1.00 94.94 99 HIS A C 1
ATOM 794 O O . HIS A 1 99 ? -1.512 -1.096 11.511 1.00 94.94 99 HIS A O 1
ATOM 800 N N . THR A 1 100 ? -3.392 -0.047 10.874 1.00 93.06 100 THR A N 1
ATOM 801 C CA . THR A 1 100 ? -3.593 -0.863 9.671 1.00 93.06 100 THR A CA 1
ATOM 802 C C . THR A 1 100 ? -2.442 -0.690 8.674 1.00 93.06 100 THR A C 1
ATOM 804 O O . THR A 1 100 ? -1.931 -1.679 8.146 1.00 93.06 100 THR A O 1
ATOM 807 N N . GLN A 1 101 ? -1.981 0.541 8.441 1.00 94.19 101 GLN A N 1
ATOM 808 C CA . GLN A 1 101 ? -0.856 0.832 7.543 1.00 94.19 101 GLN A CA 1
ATOM 809 C C . GLN A 1 10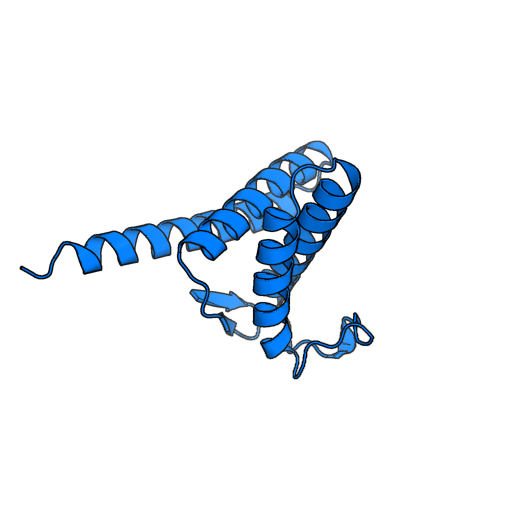1 ? 0.450 0.167 8.020 1.00 94.19 101 GLN A C 1
ATOM 811 O O . GLN A 1 101 ? 1.174 -0.440 7.220 1.00 94.19 101 GLN A O 1
ATOM 816 N N . ARG A 1 102 ? 0.727 0.202 9.331 1.00 95.94 102 ARG A N 1
ATOM 817 C CA . ARG A 1 102 ? 1.872 -0.499 9.943 1.00 95.94 102 ARG A CA 1
ATOM 818 C C . ARG A 1 102 ? 1.754 -2.013 9.824 1.00 95.94 102 ARG A C 1
ATOM 820 O O . ARG A 1 102 ? 2.693 -2.653 9.363 1.00 95.94 102 ARG A O 1
ATOM 827 N N . ALA A 1 103 ? 0.587 -2.574 10.131 1.00 94.56 103 ALA A N 1
ATOM 828 C CA . ALA A 1 103 ? 0.360 -4.013 10.037 1.00 94.56 103 ALA A CA 1
ATOM 829 C C . ALA A 1 103 ? 0.590 -4.546 8.609 1.00 94.56 103 ALA A C 1
ATOM 831 O O . ALA A 1 103 ? 1.201 -5.598 8.422 1.00 94.56 103 ALA A O 1
ATOM 832 N N . ILE A 1 104 ? 0.159 -3.807 7.578 1.00 93.31 104 ILE A N 1
ATOM 833 C CA . ILE A 1 104 ? 0.443 -4.175 6.180 1.00 93.31 104 ILE A CA 1
ATOM 834 C C . ILE A 1 104 ? 1.949 -4.081 5.886 1.00 93.31 104 ILE A C 1
ATOM 836 O O . ILE A 1 104 ? 2.499 -4.952 5.206 1.00 93.31 104 ILE A O 1
ATOM 840 N N . SER A 1 105 ? 2.630 -3.058 6.407 1.00 92.81 105 SER A N 1
ATOM 841 C CA . SER A 1 105 ? 4.080 -2.887 6.244 1.00 92.81 105 SER A CA 1
ATOM 842 C C . SER A 1 105 ? 4.869 -4.054 6.843 1.00 92.81 105 SER A C 1
ATOM 844 O O . SER A 1 105 ? 5.773 -4.577 6.186 1.00 92.81 105 SER A O 1
ATOM 846 N N . ASP A 1 106 ? 4.481 -4.528 8.028 1.00 93.56 106 ASP A N 1
ATOM 847 C CA . ASP A 1 106 ? 5.101 -5.680 8.693 1.00 93.56 106 ASP A CA 1
ATOM 848 C C . ASP A 1 106 ? 4.938 -6.963 7.870 1.00 93.56 106 ASP A C 1
ATOM 850 O O . ASP A 1 106 ? 5.897 -7.715 7.669 1.00 93.56 106 ASP A O 1
ATOM 854 N N . VAL A 1 107 ? 3.744 -7.181 7.307 1.00 91.69 107 VAL A N 1
ATOM 855 C CA . VAL A 1 107 ? 3.478 -8.307 6.401 1.00 91.69 107 VAL A CA 1
ATOM 856 C C . VAL A 1 107 ? 4.396 -8.249 5.173 1.00 91.69 107 VAL A C 1
ATOM 858 O O . VAL A 1 107 ? 4.990 -9.263 4.795 1.00 91.69 107 VAL A O 1
ATOM 861 N N . ILE A 1 108 ? 4.569 -7.071 4.561 1.00 91.38 108 ILE A N 1
ATOM 862 C CA . ILE A 1 108 ? 5.481 -6.874 3.421 1.00 91.38 108 ILE A CA 1
ATOM 863 C C . ILE A 1 108 ? 6.933 -7.163 3.816 1.00 91.38 108 ILE A C 1
ATOM 865 O O . ILE A 1 108 ? 7.644 -7.854 3.079 1.00 91.38 108 ILE A O 1
ATOM 869 N N . MET A 1 109 ? 7.372 -6.672 4.974 1.00 92.62 109 MET A N 1
ATOM 870 C CA . MET A 1 109 ? 8.738 -6.851 5.462 1.00 92.62 109 MET A CA 1
ATOM 871 C C . MET A 1 109 ? 9.071 -8.321 5.725 1.00 92.62 109 MET A C 1
ATOM 873 O O . MET A 1 109 ? 10.135 -8.792 5.303 1.00 92.62 109 MET A O 1
ATOM 877 N N . ALA A 1 110 ? 8.159 -9.055 6.365 1.00 89.19 110 ALA A N 1
ATOM 878 C CA . ALA A 1 110 ? 8.310 -10.485 6.609 1.00 89.19 110 ALA A CA 1
ATOM 879 C C . ALA A 1 110 ? 8.488 -11.246 5.286 1.00 89.19 110 ALA A C 1
ATOM 881 O O . ALA A 1 110 ? 9.495 -11.925 5.087 1.00 89.19 110 ALA A O 1
ATOM 882 N N . ALA A 1 111 ? 7.602 -11.021 4.310 1.00 86.38 111 ALA A N 1
ATOM 883 C CA . ALA A 1 111 ? 7.695 -11.696 3.015 1.00 86.38 111 ALA A CA 1
ATOM 884 C C . ALA A 1 111 ? 8.970 -11.342 2.230 1.00 86.38 111 ALA A C 1
ATOM 886 O O . ALA A 1 111 ? 9.540 -12.193 1.547 1.00 86.38 111 ALA A O 1
ATOM 887 N N . LEU A 1 112 ? 9.440 -10.092 2.302 1.00 88.06 112 LEU A N 1
ATOM 888 C CA . LEU A 1 112 ? 10.706 -9.699 1.677 1.00 88.06 112 LEU A CA 1
ATOM 889 C C . LEU A 1 112 ? 11.913 -10.367 2.344 1.00 88.06 112 LEU A C 1
ATOM 891 O O . LEU A 1 112 ? 12.895 -10.667 1.658 1.00 88.06 112 LEU A O 1
ATOM 895 N N . THR A 1 113 ? 11.852 -10.591 3.654 1.00 88.94 113 THR A N 1
ATOM 896 C CA . THR A 1 113 ? 12.899 -11.279 4.415 1.00 88.94 113 THR A CA 1
ATOM 897 C C . THR A 1 113 ? 12.948 -12.758 4.043 1.00 88.94 113 THR A C 1
ATOM 899 O O . THR A 1 113 ? 14.017 -13.248 3.673 1.00 88.94 113 THR A O 1
ATOM 902 N N . ASP A 1 114 ? 11.796 -13.424 3.992 1.00 84.75 114 ASP A N 1
ATOM 903 C CA . ASP A 1 114 ? 11.680 -14.828 3.579 1.00 84.75 114 ASP A CA 1
ATOM 904 C C . ASP A 1 114 ? 12.201 -15.041 2.150 1.00 84.75 114 ASP A C 1
ATOM 906 O O . ASP A 1 114 ? 13.014 -15.930 1.891 1.00 84.75 114 ASP A O 1
ATOM 910 N N . LEU A 1 115 ? 11.830 -14.158 1.213 1.00 78.50 115 LEU A N 1
ATOM 911 C CA . LEU A 1 115 ? 12.324 -14.206 -0.169 1.00 78.50 115 LEU A CA 1
ATOM 912 C C . LEU A 1 115 ? 13.849 -14.072 -0.263 1.00 78.50 115 LEU A C 1
ATOM 914 O O . LEU A 1 115 ? 14.465 -14.646 -1.166 1.00 78.50 115 LEU A O 1
ATOM 918 N N . ARG A 1 116 ? 14.480 -13.309 0.637 1.00 77.88 116 ARG A N 1
ATOM 919 C CA . ARG A 1 116 ? 15.946 -13.220 0.694 1.00 77.88 116 ARG A CA 1
ATOM 920 C C . ARG A 1 116 ? 16.534 -14.518 1.226 1.00 77.88 116 ARG A C 1
ATOM 922 O O . ARG A 1 116 ? 17.471 -15.017 0.611 1.00 77.88 116 ARG A O 1
ATOM 929 N N . GLN A 1 117 ? 15.979 -15.080 2.294 1.00 73.44 117 GLN A N 1
ATOM 930 C CA . GLN A 1 117 ? 16.466 -16.327 2.888 1.00 73.44 117 GLN A CA 1
ATOM 931 C C . GLN A 1 117 ? 16.371 -17.507 1.906 1.00 73.44 117 GLN A C 1
ATOM 933 O O . GLN A 1 117 ? 17.357 -18.217 1.716 1.00 73.44 117 GLN A O 1
ATOM 938 N N . CYS A 1 118 ? 15.265 -17.646 1.163 1.00 72.44 118 CYS A N 1
ATOM 939 C CA . CYS A 1 118 ? 15.128 -18.682 0.131 1.00 72.44 118 CYS A CA 1
ATOM 940 C C . CYS A 1 118 ? 16.152 -18.552 -1.009 1.00 72.44 118 CYS A C 1
ATOM 942 O O . CYS A 1 118 ? 16.585 -19.560 -1.560 1.00 72.44 118 CYS A O 1
ATOM 944 N N . ARG A 1 119 ? 16.571 -17.330 -1.371 1.00 68.44 119 ARG A N 1
ATOM 945 C CA . ARG A 1 119 ? 17.577 -17.117 -2.431 1.00 68.44 119 ARG A CA 1
ATOM 946 C C . ARG A 1 119 ? 19.013 -17.420 -1.994 1.00 68.44 119 ARG A C 1
ATOM 948 O O . ARG A 1 119 ? 19.857 -17.567 -2.868 1.00 68.44 119 ARG A O 1
ATOM 955 N N . HIS A 1 120 ? 19.289 -17.503 -0.691 1.00 60.50 120 HIS A N 1
ATOM 956 C CA . HIS A 1 120 ? 20.630 -17.779 -0.150 1.00 60.50 120 HIS A CA 1
ATOM 957 C C . HIS A 1 120 ? 20.786 -19.220 0.376 1.00 60.50 120 HIS A C 1
ATOM 959 O O . HIS A 1 120 ? 21.897 -19.621 0.695 1.00 60.50 120 HIS A O 1
ATOM 965 N N . GLY A 1 121 ? 19.701 -20.001 0.455 1.00 54.16 121 GLY A N 1
ATOM 966 C CA . GLY A 1 121 ? 19.707 -21.393 0.932 1.00 54.16 121 GLY A CA 1
ATOM 967 C C . GLY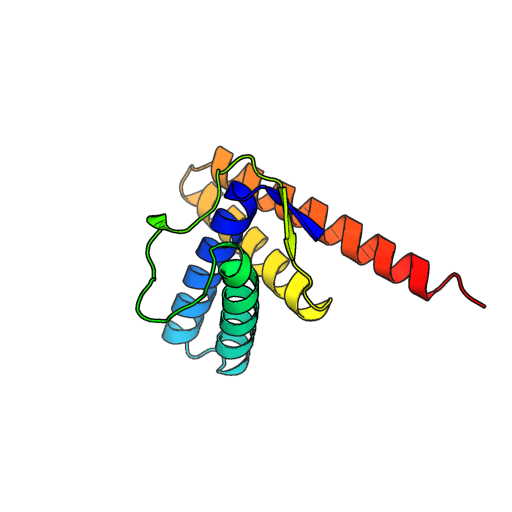 A 1 121 ? 19.839 -22.470 -0.154 1.00 54.16 121 GLY A C 1
ATOM 968 O O . GLY A 1 121 ? 19.679 -23.646 0.152 1.00 54.16 121 GLY A O 1
ATOM 969 N N . GLY A 1 122 ? 20.082 -22.091 -1.412 1.00 48.00 122 GLY A N 1
ATOM 970 C CA . GLY A 1 122 ? 20.342 -23.022 -2.513 1.00 48.00 122 GLY A CA 1
ATOM 971 C C . GLY A 1 122 ? 21.798 -22.935 -2.957 1.00 48.00 122 GLY A C 1
ATOM 972 O O . GLY A 1 122 ? 22.123 -22.152 -3.848 1.00 48.00 122 GLY A O 1
ATOM 973 N N . SER A 1 123 ? 22.683 -23.694 -2.319 1.00 44.00 123 SER A N 1
ATOM 974 C CA . SER A 1 123 ? 24.036 -23.985 -2.810 1.00 44.00 123 SER A CA 1
ATOM 975 C C . SER A 1 123 ? 24.338 -25.456 -2.599 1.00 44.00 123 SER A C 1
ATOM 977 O O . SER A 1 123 ? 23.959 -25.966 -1.522 1.00 44.00 123 SER A O 1
#

Secondary structure (DSSP, 8-state):
-EEEHHHHHHHHHHHHHHHHHHHHHT--HHHHHHHHHHHHHHHGGGT---TT---GGGSPPTT-EEE----HHHHHHHHHHHHHHHHHHHHTT-HHHHHHHHHHHHHHHHHHHHHHHHHHS--

Sequence (123 aa):
MRLTVAQWRLLDRELDNEVDIHLIELDGPEVEAAGNAIRRTIWRLAGGWSRERRGAQDWPPDEQVASVVLTPAQWRMSMAALLRWAEVSDQLGKEDEAHTQRAISDVIMAALTDLRQCRHGGS

pLDDT: mean 82.16, std 13.14, range [44.0, 95.94]

Nearest PDB structures (foldseek):
  6lkp-assembly1_C  TM=4.121E-01  e=6.021E-02  Leptolyngbya sp. O-77
  3ge4-assembly1_C  TM=4.409E-01  e=1.513E-01  Brucella melitensis
  7x9z-assembly1_B  TM=4.299E-01  e=1.072E+00  Thermotoga maritima
  3fse-assembly1_B  TM=3.519E-01  e=1.800E+00  Trichormus variabilis ATCC 29413
  3uno-assembly1_N  TM=3.477E-01  e=2.694E+00  Mycobacterium tuberculosis

Mean predicted aligned error: 6.9 Å

Radius of gyration: 14.96 Å; Cα contacts (8 Å, |Δi|>4): 110; chains: 1; bounding box: 42×43×32 Å

Foldseek 3Di:
DKDFLLLLVLLLVLLVVVLVVCVVVVVDPVSNVLSVVSNQQSCVQLVHDDPVPPDPVSHDDRRDIDDTDDDLVSLVSSLVSLQVVLVVCVVVVNNVSSVSSVVVSVVSVVVSVVVVVVVPPDD

Solvent-accessible surface area (backbone atoms only — not comparable to full-atom values): 6874 Å² total; per-residue (Å²): 93,80,43,32,36,48,56,51,51,51,52,44,50,42,40,49,52,50,33,54,48,37,67,71,68,67,74,41,76,63,56,41,52,51,38,54,52,51,42,49,59,58,32,51,72,32,81,55,67,46,97,85,60,87,55,89,83,50,54,65,62,48,80,45,74,46,75,55,90,69,55,73,66,56,47,50,52,54,35,52,40,28,50,54,52,18,56,52,26,48,77,70,70,36,55,72,59,18,50,50,31,45,55,53,32,52,55,52,51,52,54,55,50,51,56,50,52,64,70,72,72,75,127